Protein AF-A0A970L4M5-F1 (afdb_monomer)

Foldseek 3Di:
DDADCADPPPRDNQKDFDDWDADPPPDRDIWTWIARPPPRDIDTGPDDDLVRVQRVCPDPVVVPPPVPDDDPVVVVVVVVLVVVLVVVLVVCCVVPVDQEEEEEAEQCFLQPNVVSRVVSHYRYYYHHSHPVSVVNNVVD

Solvent-accessible surface area (backbone atoms only — not comparable to full-atom values): 8256 Å² total; per-residue (Å²): 98,46,78,71,79,46,36,96,87,77,65,43,64,54,57,41,85,70,50,76,44,68,38,86,85,81,79,66,46,77,43,43,28,29,35,22,76,83,79,68,53,71,44,68,49,51,36,65,34,79,81,58,43,50,64,79,56,66,41,71,77,72,44,81,73,68,85,81,57,68,74,62,60,50,49,51,50,53,50,53,50,52,54,51,47,53,49,52,54,50,47,52,29,71,75,68,72,47,77,55,53,81,46,78,37,80,70,37,51,54,26,66,60,50,37,56,42,38,76,55,59,27,50,65,46,73,41,57,90,41,65,70,29,44,63,48,26,77,76,95

Sequence (140 aa):
MIHLSKCLICDSENISNYLECRDHFLSGEIFELYLCGSCGFLFTQDHPSEKESAGYYDSDEYASHNSGSTGFFNTIYRLARKIMLAGKRRLVFRTTGMKSGRLLDIGSGSGHFLSEMKNAGWDVRGIEISDKARSISEKL

Structure (mmCIF, N/CA/C/O backbone):
data_AF-A0A970L4M5-F1
#
_entry.id   AF-A0A970L4M5-F1
#
loop_
_atom_site.group_PDB
_atom_site.id
_atom_site.type_symbol
_atom_site.label_atom_id
_atom_site.label_alt_id
_atom_site.label_comp_id
_atom_site.label_asym_id
_atom_site.label_entity_id
_atom_site.label_seq_id
_atom_site.pdbx_PDB_ins_code
_atom_site.Cartn_x
_atom_site.Cartn_y
_atom_site.Cartn_z
_atom_site.occupancy
_atom_site.B_iso_or_equiv
_atom_site.auth_seq_id
_atom_site.auth_comp_id
_atom_site.auth_asym_id
_atom_site.auth_atom_id
_atom_site.pdbx_PDB_model_num
ATOM 1 N N . MET A 1 1 ? 5.710 -13.917 -14.101 1.00 82.88 1 MET A N 1
ATOM 2 C CA . MET A 1 1 ? 6.113 -12.536 -14.450 1.00 82.88 1 MET A CA 1
ATOM 3 C C . MET A 1 1 ? 5.211 -11.973 -15.539 1.00 82.88 1 MET A C 1
ATOM 5 O O . MET A 1 1 ? 4.736 -12.736 -16.379 1.00 82.88 1 MET A O 1
ATOM 9 N N . ILE A 1 2 ? 4.940 -10.669 -15.509 1.00 87.38 2 ILE A N 1
ATOM 10 C CA . ILE A 1 2 ? 4.130 -9.947 -16.497 1.00 87.38 2 ILE A CA 1
ATOM 11 C C . ILE A 1 2 ? 5.046 -9.012 -17.283 1.00 87.38 2 ILE A C 1
ATOM 13 O O . ILE A 1 2 ? 5.585 -8.058 -16.727 1.00 87.38 2 ILE A O 1
ATOM 17 N N . HIS A 1 3 ? 5.185 -9.286 -18.578 1.00 93.69 3 HIS A N 1
ATOM 18 C CA . HIS A 1 3 ? 5.964 -8.458 -19.491 1.00 93.69 3 HIS A CA 1
ATOM 19 C C . HIS A 1 3 ? 5.106 -7.337 -20.084 1.00 93.69 3 HIS A C 1
ATOM 21 O O . HIS A 1 3 ? 3.980 -7.576 -20.534 1.00 93.69 3 HIS A O 1
ATOM 27 N N . LEU A 1 4 ? 5.647 -6.123 -20.133 1.00 94.25 4 LEU A N 1
ATOM 28 C CA . LEU A 1 4 ? 4.962 -4.933 -20.623 1.00 94.25 4 LEU A CA 1
ATOM 29 C C . LEU A 1 4 ? 5.604 -4.434 -21.915 1.00 94.25 4 LEU A C 1
ATOM 31 O O . LEU A 1 4 ? 6.767 -4.042 -21.934 1.00 94.25 4 LEU A O 1
ATOM 35 N N . SER A 1 5 ? 4.812 -4.369 -22.985 1.00 95.88 5 SER A N 1
ATOM 36 C CA . SER A 1 5 ? 5.217 -3.753 -24.257 1.00 95.88 5 SER A CA 1
ATOM 37 C C . SER A 1 5 ? 4.809 -2.277 -24.371 1.00 95.88 5 SER A C 1
ATOM 39 O O . SER A 1 5 ? 5.088 -1.636 -25.381 1.00 95.88 5 SER A O 1
ATOM 41 N N . LYS A 1 6 ? 4.087 -1.750 -23.372 1.00 97.06 6 LYS A N 1
ATOM 42 C CA . LYS A 1 6 ? 3.526 -0.391 -23.336 1.00 97.06 6 LYS A CA 1
ATOM 43 C C . LYS A 1 6 ? 3.614 0.199 -21.936 1.00 97.06 6 LYS A C 1
ATOM 45 O O . LYS A 1 6 ? 3.619 -0.523 -20.942 1.00 97.06 6 LYS A O 1
ATOM 50 N N . CYS A 1 7 ? 3.648 1.524 -21.859 1.00 96.38 7 CYS A N 1
ATOM 51 C CA . CYS A 1 7 ? 3.626 2.256 -20.599 1.00 96.38 7 CYS A CA 1
ATOM 52 C C . CYS A 1 7 ? 2.275 2.116 -19.877 1.00 96.38 7 CYS A C 1
ATOM 54 O O . CYS A 1 7 ? 1.245 2.483 -20.432 1.00 96.38 7 CYS A O 1
ATOM 56 N N . LEU A 1 8 ? 2.301 1.733 -18.596 1.00 93.69 8 LEU A N 1
ATOM 57 C CA 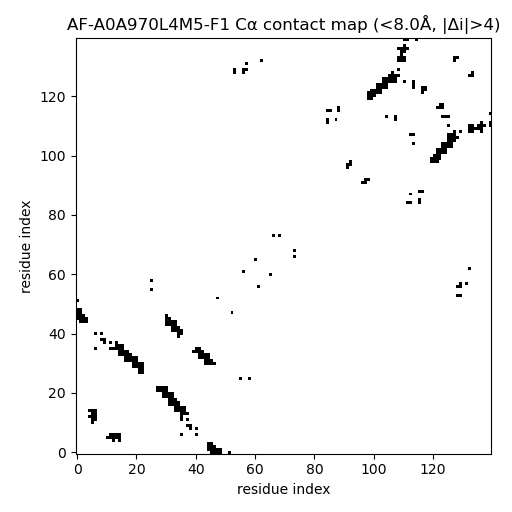. LEU A 1 8 ? 1.113 1.574 -17.737 1.00 93.69 8 LEU A CA 1
ATOM 58 C C . LEU A 1 8 ? 0.289 2.855 -17.506 1.00 93.69 8 LEU A C 1
ATOM 60 O O . LEU A 1 8 ? -0.829 2.780 -17.006 1.00 93.69 8 LEU A O 1
ATOM 64 N N . ILE A 1 9 ? 0.853 4.031 -17.798 1.00 96.75 9 ILE A N 1
ATOM 65 C CA . ILE A 1 9 ? 0.230 5.331 -17.501 1.00 96.75 9 ILE A CA 1
ATOM 66 C C . ILE A 1 9 ? -0.327 6.014 -18.751 1.00 96.75 9 ILE A C 1
ATOM 68 O O . ILE A 1 9 ? -1.315 6.737 -18.660 1.00 96.75 9 ILE A O 1
ATOM 72 N N . CYS A 1 10 ? 0.317 5.838 -19.908 1.00 97.50 10 CYS A N 1
ATOM 73 C CA . CYS A 1 10 ? -0.032 6.576 -21.129 1.00 97.50 10 CYS A CA 1
ATOM 74 C C . CYS A 1 10 ? -0.120 5.712 -22.393 1.00 97.50 10 CYS A C 1
ATOM 76 O O . CYS A 1 10 ? -0.228 6.267 -23.482 1.00 97.50 10 CYS A O 1
ATOM 78 N N . ASP A 1 11 ? -0.010 4.387 -22.266 1.00 97.56 11 ASP A N 1
ATOM 79 C CA . ASP A 1 11 ? -0.073 3.399 -23.356 1.00 97.56 11 ASP A CA 1
ATOM 80 C C . ASP A 1 11 ? 0.969 3.556 -24.479 1.00 97.56 11 ASP A C 1
ATOM 82 O O . ASP A 1 11 ? 0.927 2.837 -25.479 1.00 97.56 11 ASP A O 1
ATOM 86 N N . SER A 1 12 ? 1.941 4.459 -24.319 1.00 97.69 12 SER A N 1
ATOM 87 C CA . SER A 1 12 ? 3.031 4.639 -25.278 1.00 97.69 12 SER A CA 1
ATOM 88 C C . SER A 1 12 ? 3.917 3.395 -25.371 1.00 97.69 12 SER A C 1
ATOM 90 O O . SER A 1 12 ? 4.265 2.791 -24.356 1.00 97.69 12 SER A O 1
ATOM 92 N N . GLU A 1 13 ? 4.329 3.062 -26.593 1.00 97.81 13 GLU A N 1
ATOM 93 C CA . GLU A 1 13 ? 5.321 2.020 -26.901 1.00 97.81 13 GLU A CA 1
ATOM 94 C C . GLU A 1 13 ? 6.766 2.537 -26.772 1.00 97.81 13 GLU A C 1
ATOM 96 O O . GLU A 1 13 ? 7.712 1.762 -26.868 1.00 97.81 13 GLU A O 1
ATOM 101 N N . ASN A 1 14 ? 6.956 3.841 -26.526 1.00 97.81 14 ASN A N 1
ATOM 102 C CA . ASN A 1 14 ? 8.270 4.447 -26.308 1.00 97.81 14 ASN A CA 1
ATOM 103 C C . ASN A 1 14 ? 8.783 4.138 -24.894 1.00 97.81 14 ASN A C 1
ATOM 105 O O . ASN A 1 14 ? 8.842 5.022 -24.037 1.00 97.81 14 ASN A O 1
ATOM 109 N N . ILE A 1 15 ? 9.091 2.869 -24.640 1.00 97.81 15 ILE A N 1
ATOM 110 C CA . ILE A 1 15 ? 9.663 2.372 -23.391 1.00 97.81 15 ILE A CA 1
ATOM 111 C C . ILE A 1 15 ? 11.041 1.769 -23.662 1.00 97.81 15 ILE A C 1
ATOM 113 O O . ILE A 1 15 ? 11.264 1.131 -24.689 1.00 97.81 15 ILE A O 1
ATOM 117 N N . SER A 1 16 ? 11.971 1.959 -22.736 1.00 97.62 16 SER A N 1
ATOM 118 C CA . SER A 1 16 ? 13.324 1.415 -22.852 1.00 97.62 16 SER A CA 1
ATOM 119 C C . SER A 1 16 ? 13.882 1.054 -21.485 1.00 97.62 16 SER A C 1
ATOM 121 O O . SER A 1 16 ? 13.597 1.754 -20.511 1.00 97.62 16 SER A O 1
ATOM 123 N N . ASN A 1 17 ? 1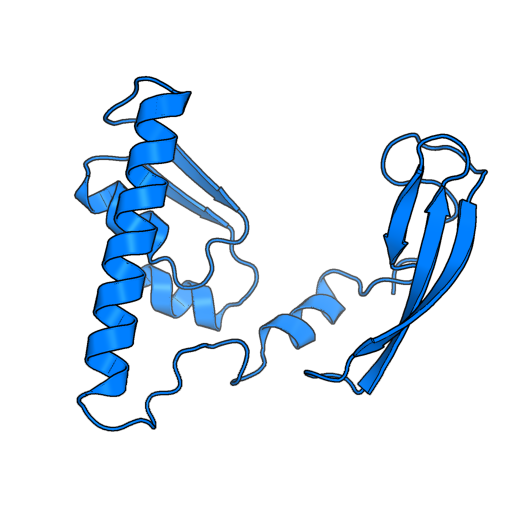4.721 0.017 -21.427 1.00 97.44 17 ASN A N 1
ATOM 124 C CA . ASN A 1 17 ? 15.517 -0.285 -20.240 1.00 97.44 17 ASN A CA 1
ATOM 125 C C . ASN A 1 17 ? 16.317 0.965 -19.823 1.00 97.44 17 ASN A C 1
ATOM 127 O O . ASN A 1 17 ? 16.877 1.670 -20.667 1.00 97.44 17 ASN A O 1
ATOM 131 N N . TYR A 1 18 ? 16.293 1.271 -18.529 1.00 97.38 18 TYR A N 1
ATOM 132 C CA . TYR A 1 18 ? 16.908 2.461 -17.950 1.00 97.38 18 TYR A CA 1
ATOM 133 C C . TYR A 1 18 ? 17.965 2.105 -16.906 1.00 97.38 18 TYR A C 1
ATOM 135 O O . TYR A 1 18 ? 19.057 2.670 -16.928 1.00 97.38 18 TYR A O 1
ATOM 143 N N . LEU A 1 19 ? 17.646 1.192 -15.984 1.00 96.69 19 LEU A N 1
ATOM 144 C CA . LEU A 1 19 ? 18.586 0.714 -14.972 1.00 96.69 19 LEU A CA 1
ATOM 145 C C . LEU A 1 19 ? 18.192 -0.664 -14.444 1.00 96.69 19 LEU A C 1
ATOM 147 O O . LEU A 1 19 ? 17.041 -1.078 -14.558 1.00 96.69 19 LEU A O 1
ATOM 151 N N . GLU A 1 20 ? 19.139 -1.324 -13.789 1.00 96.06 20 GLU A N 1
ATOM 152 C CA . GLU A 1 20 ? 18.926 -2.570 -13.057 1.00 96.06 20 GLU A CA 1
ATOM 153 C C . GLU A 1 20 ? 19.059 -2.329 -11.54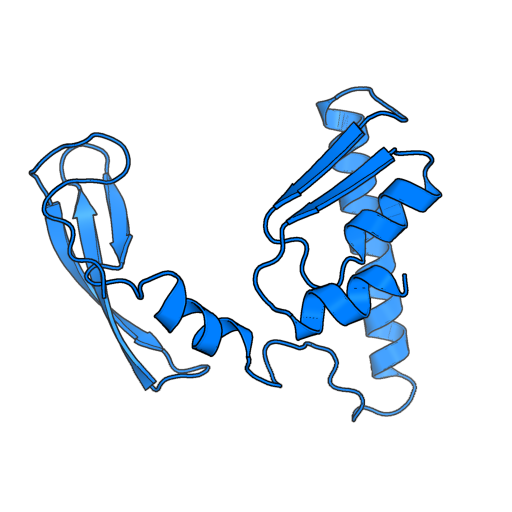7 1.00 96.06 20 GLU A C 1
ATOM 155 O O . GLU A 1 20 ? 20.000 -1.678 -11.082 1.00 96.06 20 GLU A O 1
ATOM 160 N N . CYS A 1 21 ? 18.123 -2.868 -10.766 1.00 93.69 21 CYS A N 1
ATOM 161 C CA . CYS A 1 21 ? 18.108 -2.800 -9.308 1.00 93.69 21 CYS A CA 1
ATOM 162 C C . CYS A 1 21 ? 18.170 -4.199 -8.708 1.00 93.69 21 CYS A C 1
ATOM 164 O O . CYS A 1 21 ? 17.325 -5.033 -9.006 1.00 93.69 21 CYS A O 1
ATOM 166 N N . ARG A 1 22 ? 19.109 -4.440 -7.790 1.00 93.00 22 ARG A N 1
ATOM 167 C CA . ARG A 1 22 ? 19.120 -5.674 -7.000 1.00 93.00 22 ARG A CA 1
ATOM 168 C C . ARG A 1 22 ? 18.293 -5.509 -5.728 1.00 93.00 22 ARG A C 1
ATOM 170 O O . ARG A 1 22 ? 18.511 -4.564 -4.969 1.00 93.00 22 ARG A O 1
ATOM 177 N N . ASP A 1 23 ? 17.398 -6.452 -5.465 1.00 88.81 23 ASP A N 1
ATOM 178 C CA . ASP A 1 23 ? 16.715 -6.548 -4.178 1.00 88.81 23 ASP A CA 1
ATOM 179 C C . ASP A 1 23 ? 17.656 -7.144 -3.126 1.00 88.81 23 ASP A C 1
ATOM 181 O O . ASP A 1 23 ? 17.944 -8.336 -3.111 1.00 88.81 23 ASP A O 1
ATOM 185 N N . HIS A 1 24 ? 18.149 -6.293 -2.231 1.00 88.00 24 HIS A N 1
ATOM 186 C CA . HIS A 1 24 ? 18.994 -6.701 -1.109 1.00 88.00 24 HIS A CA 1
ATOM 187 C C . HIS A 1 24 ? 18.205 -7.057 0.155 1.00 88.00 24 HIS A C 1
ATOM 189 O O . HIS A 1 24 ? 18.815 -7.428 1.156 1.00 88.00 24 HIS A O 1
ATOM 195 N N . PHE A 1 25 ? 16.882 -6.888 0.138 1.00 81.62 25 PHE A N 1
ATOM 196 C CA . PHE A 1 25 ? 16.031 -7.094 1.300 1.00 81.62 25 PHE A CA 1
ATOM 197 C C . PHE A 1 25 ? 15.531 -8.534 1.387 1.00 81.62 25 PHE A C 1
ATOM 199 O O . PHE A 1 25 ? 15.652 -9.127 2.454 1.00 81.62 25 PHE A O 1
ATOM 206 N N . LEU A 1 26 ? 14.998 -9.094 0.295 1.00 82.56 26 LEU A N 1
ATOM 207 C CA . LEU A 1 26 ? 14.344 -10.405 0.338 1.00 82.56 26 LEU A CA 1
ATOM 208 C C . LEU A 1 26 ? 14.904 -11.412 -0.673 1.00 82.56 26 LEU A C 1
ATOM 210 O O . LEU A 1 26 ? 15.416 -12.459 -0.289 1.00 82.56 26 LEU A O 1
ATOM 214 N N . SER A 1 27 ? 14.772 -11.121 -1.963 1.00 83.75 27 SER A N 1
ATOM 215 C CA . SER A 1 27 ? 14.911 -12.112 -3.038 1.00 83.75 27 SER A CA 1
ATOM 216 C C . SER A 1 27 ? 16.334 -12.244 -3.589 1.00 83.75 27 SER A C 1
ATOM 218 O O . SER A 1 27 ? 16.704 -13.301 -4.097 1.00 83.75 27 SER A O 1
ATOM 220 N N . GLY A 1 28 ? 17.153 -11.189 -3.512 1.00 87.25 28 GLY A N 1
ATOM 221 C CA . GLY A 1 28 ? 18.446 -11.143 -4.204 1.00 87.25 28 GLY A CA 1
ATOM 222 C C . GLY A 1 28 ? 18.335 -10.957 -5.722 1.00 87.25 28 GLY A C 1
ATOM 223 O O . GLY A 1 28 ? 19.370 -10.888 -6.394 1.00 87.25 28 GLY A O 1
ATOM 224 N N . GLU A 1 29 ? 17.115 -10.885 -6.260 1.00 89.75 29 GLU A N 1
ATOM 225 C CA . GLU A 1 29 ? 16.832 -10.799 -7.691 1.00 89.75 29 GLU A CA 1
ATOM 226 C C . GLU A 1 29 ? 17.230 -9.439 -8.265 1.00 89.75 29 GLU A C 1
ATOM 228 O O . GLU A 1 29 ? 17.344 -8.438 -7.551 1.00 89.75 29 GLU A O 1
ATOM 233 N N . ILE A 1 30 ? 17.461 -9.414 -9.577 1.00 92.56 30 ILE A N 1
ATOM 234 C CA . ILE A 1 30 ? 17.694 -8.184 -10.329 1.00 92.56 30 ILE A CA 1
ATOM 235 C C . ILE A 1 30 ? 16.396 -7.825 -11.044 1.00 92.56 30 ILE A C 1
ATOM 237 O O . ILE A 1 30 ? 15.872 -8.611 -11.827 1.00 92.56 30 ILE A O 1
ATOM 241 N N . PHE A 1 31 ? 15.910 -6.622 -10.776 1.00 93.31 31 PHE A N 1
ATOM 242 C CA . PHE A 1 31 ? 14.745 -6.025 -11.402 1.00 93.31 31 PHE A CA 1
ATOM 243 C C . PHE A 1 31 ? 15.191 -4.973 -12.408 1.00 93.31 31 PHE A C 1
ATOM 245 O O . PHE A 1 31 ? 15.878 -4.011 -12.054 1.00 93.31 31 PHE A O 1
ATOM 252 N N . GLU A 1 32 ? 14.771 -5.131 -13.656 1.00 95.75 32 GLU A N 1
ATOM 253 C CA . GLU A 1 32 ? 14.968 -4.117 -14.685 1.00 95.75 32 GLU A CA 1
ATOM 254 C C . GLU A 1 32 ? 13.916 -3.014 -14.539 1.00 95.75 32 GLU A C 1
ATOM 256 O O . GLU A 1 32 ? 12.721 -3.288 -14.422 1.00 95.75 32 GLU A O 1
ATOM 261 N N . LEU A 1 33 ? 14.338 -1.751 -14.580 1.00 96.75 33 LEU A N 1
ATOM 262 C CA . LEU A 1 33 ? 13.435 -0.608 -14.648 1.00 96.75 33 LEU A CA 1
ATOM 263 C C . LEU A 1 33 ? 13.416 -0.040 -16.063 1.00 96.75 33 LEU A C 1
ATOM 265 O O . LEU A 1 33 ? 14.463 0.244 -16.647 1.00 96.75 33 LEU A O 1
ATOM 269 N N . TYR A 1 34 ? 12.215 0.164 -16.594 1.00 97.62 34 TYR A N 1
ATOM 270 C CA . TYR A 1 34 ? 11.966 0.748 -17.904 1.00 97.62 34 TYR A CA 1
ATOM 271 C C . TYR A 1 34 ? 11.416 2.161 -17.751 1.00 97.62 34 TYR A C 1
ATOM 273 O O . TYR A 1 34 ? 10.519 2.413 -16.943 1.00 97.62 34 TYR A O 1
ATOM 281 N N . LEU A 1 35 ? 11.950 3.088 -18.544 1.00 98.12 35 LEU A N 1
ATOM 282 C CA . LEU A 1 35 ? 11.508 4.476 -18.606 1.00 98.12 35 LEU A CA 1
ATOM 283 C C . LEU A 1 35 ? 10.631 4.683 -19.840 1.00 98.12 35 LEU A C 1
ATOM 285 O O . LEU A 1 35 ? 11.026 4.355 -20.957 1.00 98.12 35 LEU A O 1
ATOM 289 N N . CYS A 1 36 ? 9.460 5.282 -19.650 1.00 98.31 36 CYS A N 1
ATOM 290 C CA . CYS A 1 36 ? 8.643 5.774 -20.749 1.00 98.31 36 CYS A CA 1
ATOM 291 C C . CYS A 1 36 ? 9.180 7.120 -21.251 1.00 98.31 36 CYS A C 1
ATOM 293 O O . CYS A 1 36 ? 9.078 8.131 -20.556 1.00 98.31 36 CYS A O 1
ATOM 295 N N . GLY A 1 37 ? 9.677 7.168 -22.485 1.00 98.06 37 GLY A N 1
ATOM 296 C CA . GLY A 1 37 ? 10.155 8.395 -23.120 1.00 98.06 37 GLY A CA 1
ATOM 297 C C . GLY A 1 37 ? 9.048 9.400 -23.467 1.00 98.06 37 GLY A C 1
ATOM 298 O O . GLY A 1 37 ? 9.351 10.541 -23.800 1.00 98.06 37 GLY A O 1
ATOM 299 N N . SER A 1 38 ? 7.769 9.011 -23.390 1.00 98.12 38 SER A N 1
ATOM 300 C CA . SER A 1 38 ? 6.636 9.917 -23.642 1.00 98.12 38 SER A CA 1
ATOM 301 C C . SER A 1 38 ? 6.162 10.667 -22.396 1.00 98.12 38 SER A C 1
ATOM 303 O O . SER A 1 38 ? 5.896 11.861 -22.482 1.00 98.12 38 SER A O 1
ATOM 305 N N . CYS A 1 39 ? 6.032 9.991 -21.249 1.00 97.69 39 CYS A N 1
ATOM 306 C CA . CYS A 1 39 ? 5.505 10.599 -20.016 1.00 97.69 39 CYS A CA 1
ATOM 307 C C . CYS A 1 39 ? 6.499 10.623 -18.845 1.00 97.69 39 CYS A C 1
ATOM 309 O O . CYS A 1 39 ? 6.183 11.177 -17.796 1.00 97.69 39 CYS A O 1
ATOM 311 N N . GLY A 1 40 ? 7.679 10.019 -18.998 1.00 97.31 40 GLY A N 1
ATOM 312 C CA . GLY A 1 40 ? 8.704 9.951 -17.956 1.00 97.31 40 GLY A CA 1
ATOM 313 C C . GLY A 1 40 ? 8.412 8.954 -16.832 1.00 97.31 40 GLY A C 1
ATOM 314 O O . GLY A 1 40 ? 9.139 8.936 -15.843 1.00 97.31 40 GLY A O 1
ATOM 315 N N . PHE A 1 41 ? 7.363 8.131 -16.944 1.00 97.81 41 PHE A N 1
ATOM 316 C CA . PHE A 1 41 ? 7.061 7.120 -15.933 1.00 97.81 41 PHE A CA 1
ATOM 317 C C . PHE A 1 41 ? 8.113 6.005 -15.943 1.00 97.81 41 PHE A C 1
ATOM 319 O O . PHE A 1 41 ? 8.380 5.420 -16.994 1.00 97.81 41 PHE A O 1
ATOM 326 N N . LEU A 1 42 ? 8.681 5.717 -14.772 1.00 97.00 42 LEU A N 1
ATOM 327 C CA . LEU A 1 42 ? 9.642 4.643 -14.541 1.00 97.00 42 LEU A CA 1
ATOM 328 C C . LEU A 1 42 ? 8.931 3.481 -13.841 1.00 97.00 42 LEU A C 1
ATOM 330 O O . LEU A 1 42 ? 8.258 3.698 -12.833 1.00 97.00 42 LEU A O 1
ATOM 334 N N . PHE A 1 43 ? 9.077 2.265 -14.357 1.00 96.06 43 PHE A N 1
ATOM 335 C CA . PHE A 1 43 ? 8.400 1.081 -13.825 1.00 96.06 43 PHE A CA 1
ATOM 336 C C . PHE A 1 43 ? 9.267 -0.170 -13.929 1.00 96.06 43 PHE A C 1
ATOM 338 O O . PHE A 1 43 ? 10.134 -0.254 -14.792 1.00 96.06 43 PHE A O 1
ATOM 345 N N . THR A 1 44 ? 9.021 -1.144 -13.056 1.00 95.06 44 THR A N 1
ATOM 346 C CA . THR A 1 44 ? 9.681 -2.452 -13.108 1.00 95.06 44 THR A CA 1
ATOM 347 C C . THR A 1 44 ? 9.128 -3.276 -14.266 1.00 95.06 44 THR A C 1
ATOM 349 O O . THR A 1 44 ? 7.917 -3.494 -14.348 1.00 95.06 44 THR A O 1
ATOM 352 N N . GLN A 1 45 ? 10.010 -3.724 -15.153 1.00 94.94 45 GLN A N 1
ATOM 353 C CA . GLN A 1 45 ? 9.687 -4.662 -16.222 1.00 94.94 45 GLN A CA 1
ATOM 354 C C . GLN A 1 45 ? 9.667 -6.092 -15.678 1.00 94.94 45 GLN A C 1
ATOM 356 O O . GLN A 1 45 ? 10.333 -6.391 -14.687 1.00 94.94 45 GLN A O 1
ATOM 361 N N . ASP A 1 46 ? 8.872 -6.958 -16.309 1.00 91.19 46 ASP A N 1
ATOM 362 C CA . ASP A 1 46 ? 8.743 -8.369 -15.927 1.00 91.19 46 ASP A CA 1
ATOM 363 C C . ASP A 1 46 ? 8.348 -8.558 -14.453 1.00 91.19 46 ASP A C 1
ATOM 365 O O . ASP A 1 46 ? 8.740 -9.517 -13.789 1.00 91.19 46 ASP A O 1
ATOM 369 N N . HIS A 1 47 ? 7.529 -7.644 -13.924 1.00 87.69 47 HIS A N 1
ATOM 370 C CA . HIS A 1 47 ? 7.124 -7.677 -12.524 1.00 87.69 47 HIS A CA 1
ATOM 371 C C . HIS A 1 47 ? 6.365 -8.979 -12.189 1.00 87.69 47 HIS A C 1
ATOM 373 O O . HIS A 1 47 ? 5.697 -9.564 -13.055 1.00 87.69 47 HIS A O 1
ATOM 379 N N . PRO A 1 48 ? 6.425 -9.459 -10.935 1.00 85.69 48 PRO A N 1
ATOM 380 C CA . PRO A 1 48 ? 5.720 -10.671 -10.537 1.00 85.69 48 PRO A CA 1
ATOM 381 C C . PRO A 1 48 ? 4.213 -10.546 -10.800 1.00 85.69 48 PRO A C 1
ATOM 383 O O . PRO A 1 48 ? 3.607 -9.481 -10.635 1.00 85.69 48 PRO A O 1
ATOM 386 N N . SER A 1 49 ? 3.602 -11.646 -11.245 1.00 85.06 49 SER A N 1
ATOM 387 C CA . SER A 1 49 ? 2.143 -11.758 -11.308 1.00 85.06 49 SER A CA 1
ATOM 388 C C . SER A 1 49 ? 1.560 -11.768 -9.898 1.00 85.06 49 SER A C 1
ATOM 390 O O . SER A 1 49 ? 2.262 -12.079 -8.945 1.00 85.06 49 SER A O 1
ATOM 392 N N . GLU A 1 50 ? 0.260 -11.517 -9.746 1.00 78.44 50 GLU A N 1
ATOM 393 C CA . GLU A 1 50 ? -0.403 -11.514 -8.430 1.00 78.44 50 GLU A CA 1
ATOM 394 C C . GLU A 1 50 ? -0.120 -12.780 -7.596 1.00 78.44 50 GLU A C 1
ATOM 396 O O . GLU A 1 50 ? 0.098 -12.692 -6.389 1.00 78.44 50 GLU A O 1
ATOM 401 N N . LYS A 1 51 ? -0.040 -13.951 -8.246 1.00 78.31 51 LYS A N 1
ATOM 402 C CA . LYS A 1 51 ? 0.284 -15.226 -7.585 1.00 78.31 51 LYS A CA 1
ATOM 403 C C . LYS A 1 51 ? 1.727 -15.293 -7.084 1.00 78.31 51 LYS A C 1
ATOM 405 O O . LYS A 1 51 ? 1.972 -15.876 -6.037 1.00 78.31 51 LYS A O 1
ATOM 410 N N . GLU A 1 52 ? 2.667 -14.732 -7.839 1.00 80.44 52 GLU A N 1
ATOM 411 C CA . GLU A 1 52 ? 4.092 -14.693 -7.479 1.00 80.44 52 GLU A CA 1
ATOM 412 C C . GLU A 1 52 ? 4.364 -13.582 -6.454 1.00 80.44 52 GLU A C 1
ATOM 414 O O . GLU A 1 52 ? 5.183 -13.752 -5.555 1.00 80.44 52 GLU A O 1
ATOM 419 N N . SER A 1 53 ? 3.617 -12.476 -6.533 1.00 78.38 53 SER A N 1
ATOM 420 C CA . SER A 1 53 ? 3.739 -11.321 -5.645 1.00 78.38 53 SER A CA 1
ATOM 421 C C . SER A 1 53 ? 3.517 -11.683 -4.181 1.00 78.38 53 SER A C 1
ATOM 423 O O . SER A 1 53 ? 4.147 -11.076 -3.322 1.00 78.38 53 SER A O 1
ATOM 425 N N . ALA A 1 54 ? 2.684 -12.690 -3.887 1.00 75.62 54 ALA A N 1
ATOM 426 C CA . ALA A 1 54 ? 2.428 -13.166 -2.526 1.00 75.62 54 ALA A CA 1
ATOM 427 C C . ALA A 1 54 ? 3.722 -13.482 -1.750 1.00 75.62 54 ALA A C 1
ATOM 429 O O . ALA A 1 54 ? 3.838 -13.102 -0.587 1.00 75.62 54 ALA A O 1
ATOM 430 N N . GLY A 1 55 ? 4.736 -14.055 -2.414 1.00 75.19 55 GLY A N 1
ATOM 431 C CA . GLY A 1 55 ? 6.022 -14.376 -1.786 1.00 75.19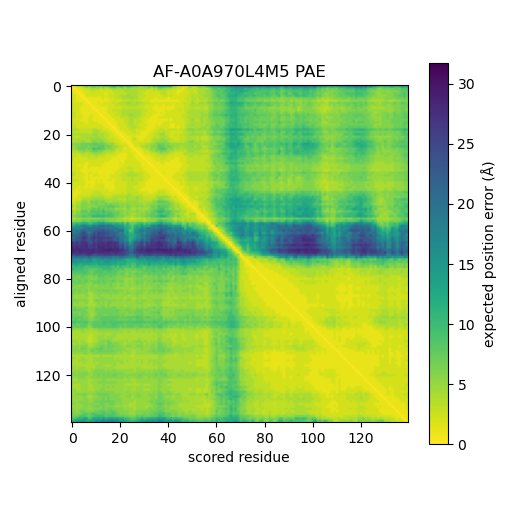 55 GLY A CA 1
ATOM 432 C C . GLY A 1 55 ? 6.769 -13.154 -1.236 1.00 75.19 55 GLY A C 1
ATOM 433 O O . GLY A 1 55 ? 7.438 -13.259 -0.211 1.00 75.19 55 GLY A O 1
ATOM 434 N N . TYR A 1 56 ? 6.595 -11.973 -1.842 1.00 77.19 56 TYR A N 1
ATOM 435 C CA . TYR A 1 56 ? 7.189 -10.724 -1.344 1.00 77.19 56 TYR A CA 1
ATOM 436 C C . TYR A 1 56 ? 6.456 -10.151 -0.119 1.00 77.19 56 TYR A C 1
ATOM 438 O O . TYR A 1 56 ? 7.002 -9.292 0.572 1.00 77.19 56 TYR A O 1
ATOM 446 N N . TYR A 1 57 ? 5.243 -10.631 0.175 1.00 71.81 57 TYR A N 1
ATOM 447 C CA . TYR A 1 57 ? 4.446 -10.247 1.346 1.00 71.81 57 TYR A CA 1
ATOM 448 C C . TYR A 1 57 ? 4.520 -11.264 2.498 1.00 71.81 57 TYR A C 1
ATOM 450 O O . TYR A 1 57 ? 4.075 -10.958 3.607 1.00 71.81 57 TYR A O 1
ATOM 458 N N . ASP A 1 58 ? 5.077 -12.453 2.253 1.00 65.56 58 ASP A N 1
ATOM 459 C CA . ASP A 1 58 ? 5.129 -13.564 3.212 1.00 65.56 58 ASP A CA 1
ATOM 460 C C . ASP A 1 58 ? 6.367 -13.553 4.124 1.00 65.56 58 ASP A C 1
ATOM 462 O O . ASP A 1 58 ? 6.473 -14.387 5.027 1.00 65.56 58 ASP A O 1
ATOM 466 N N . SER A 1 59 ? 7.300 -12.610 3.952 1.00 60.78 59 SER A N 1
ATOM 467 C CA . SER A 1 59 ? 8.502 -12.578 4.787 1.00 60.78 59 SER A CA 1
ATOM 468 C C . SER A 1 59 ? 8.198 -12.168 6.234 1.00 60.78 59 SER A C 1
ATOM 470 O O . SER A 1 59 ? 7.452 -11.223 6.520 1.00 60.78 59 SER A O 1
ATOM 472 N N . ASP A 1 60 ? 8.811 -12.877 7.185 1.00 54.09 60 ASP A N 1
ATOM 473 C CA . ASP A 1 60 ? 8.717 -12.548 8.610 1.00 54.09 60 ASP A CA 1
ATOM 474 C C . ASP A 1 60 ? 9.293 -11.158 8.924 1.00 54.09 60 ASP A C 1
ATOM 476 O O . ASP A 1 60 ? 8.863 -10.531 9.889 1.00 54.09 60 ASP A O 1
ATOM 480 N N . GLU A 1 61 ? 10.188 -10.636 8.081 1.00 48.84 61 GLU A N 1
ATOM 481 C CA . GLU A 1 61 ? 10.717 -9.271 8.170 1.00 48.84 61 GLU A CA 1
ATOM 482 C C . GLU A 1 61 ? 9.758 -8.194 7.638 1.00 48.84 61 GLU A C 1
ATOM 484 O O . GLU A 1 61 ? 9.794 -7.061 8.129 1.00 48.84 61 GLU A O 1
ATOM 489 N N . TYR A 1 62 ? 8.858 -8.515 6.696 1.00 48.03 62 TYR A N 1
ATOM 490 C CA . TYR A 1 62 ? 7.786 -7.601 6.272 1.00 48.03 62 TYR A CA 1
ATOM 491 C C . TYR A 1 62 ? 6.758 -7.400 7.392 1.00 48.03 62 TYR A C 1
ATOM 493 O O . TYR A 1 62 ? 6.247 -6.294 7.616 1.00 48.03 62 TYR A O 1
ATOM 501 N N . ALA A 1 63 ? 6.533 -8.448 8.191 1.00 50.66 63 ALA A N 1
ATOM 502 C CA . ALA A 1 63 ? 5.925 -8.299 9.498 1.00 50.66 63 ALA A CA 1
ATOM 503 C C . ALA A 1 63 ? 6.914 -7.567 10.416 1.00 50.66 63 ALA A C 1
ATOM 505 O O . ALA A 1 63 ? 7.639 -8.158 11.207 1.00 50.66 63 ALA A O 1
ATOM 506 N N . SER A 1 64 ? 6.832 -6.238 10.433 1.00 48.59 64 SER A N 1
ATOM 507 C CA . SER A 1 64 ? 7.468 -5.355 11.427 1.00 48.59 64 SER A CA 1
ATOM 508 C C . SER A 1 64 ? 7.039 -5.639 12.890 1.00 48.59 64 SER A C 1
ATOM 510 O O . SER A 1 64 ? 7.320 -4.871 13.809 1.00 48.59 64 SER A O 1
ATOM 512 N N . HIS A 1 65 ? 6.406 -6.786 13.137 1.00 49.03 65 HIS A N 1
ATOM 513 C CA . HIS A 1 65 ? 6.240 -7.475 14.405 1.00 49.03 65 HIS A CA 1
ATOM 514 C C . HIS A 1 65 ? 7.510 -8.243 14.794 1.00 49.03 65 HIS A C 1
ATOM 516 O O . HIS A 1 65 ? 7.465 -9.433 15.093 1.00 49.03 65 HIS A O 1
ATOM 522 N N . ASN A 1 66 ? 8.645 -7.549 14.867 1.00 45.66 66 ASN A N 1
ATOM 523 C CA . ASN A 1 66 ? 9.809 -8.086 15.557 1.00 45.66 66 ASN A CA 1
ATOM 524 C C . ASN A 1 66 ? 9.526 -8.032 17.071 1.00 45.66 66 ASN A C 1
ATOM 526 O O . ASN A 1 66 ? 9.899 -7.097 17.783 1.00 45.66 66 ASN A O 1
ATOM 530 N N . SER A 1 67 ? 8.795 -9.032 17.569 1.00 47.75 67 SER A N 1
ATOM 531 C CA . SER A 1 67 ? 8.470 -9.256 18.984 1.00 47.75 67 SER A CA 1
ATOM 532 C C . SER A 1 67 ? 9.685 -9.674 19.827 1.00 47.75 67 SER A C 1
ATOM 534 O O . SER A 1 67 ? 9.519 -10.098 20.967 1.00 47.75 67 SER A O 1
ATOM 536 N N . GLY A 1 68 ? 10.901 -9.558 19.282 1.00 50.53 68 GLY A N 1
ATOM 537 C CA . GLY A 1 68 ? 12.157 -9.926 19.934 1.00 50.53 68 GLY A CA 1
ATOM 538 C C . GLY A 1 68 ? 12.871 -8.800 20.691 1.00 50.53 68 GLY A C 1
ATOM 539 O O . GLY A 1 68 ? 13.807 -9.090 21.430 1.00 50.53 68 GLY A O 1
ATOM 540 N N . SER A 1 69 ? 12.465 -7.527 20.560 1.00 51.34 69 SER A N 1
ATOM 541 C CA . SER A 1 69 ? 13.126 -6.430 21.291 1.00 51.34 69 SER A CA 1
ATOM 542 C C . SER A 1 69 ? 12.396 -6.069 22.591 1.00 51.34 69 SER A C 1
ATOM 544 O O . SER A 1 69 ? 11.238 -5.649 22.629 1.00 51.34 69 SER A O 1
ATOM 546 N N . THR A 1 70 ? 13.114 -6.271 23.687 1.00 58.00 70 THR A N 1
ATOM 547 C CA . THR A 1 70 ? 12.750 -6.014 25.079 1.00 58.00 70 THR A CA 1
ATOM 548 C C . THR A 1 70 ? 12.087 -4.641 25.312 1.00 58.00 70 THR A C 1
ATOM 550 O O . THR A 1 70 ? 12.591 -3.598 24.902 1.00 58.00 70 THR A O 1
ATOM 553 N N . GLY A 1 71 ? 10.943 -4.659 26.014 1.00 68.62 71 GLY A N 1
ATOM 554 C CA . GLY A 1 71 ? 10.250 -3.583 26.756 1.00 68.62 71 GLY A CA 1
ATOM 555 C C . GLY A 1 71 ? 10.256 -2.138 26.225 1.00 68.62 71 GLY A C 1
ATOM 556 O O . GLY A 1 71 ? 9.206 -1.583 25.893 1.00 68.62 71 GLY A O 1
ATOM 557 N N . PHE A 1 72 ? 11.421 -1.493 26.211 1.00 70.56 72 PHE A N 1
ATOM 558 C CA . PHE A 1 72 ? 11.583 -0.060 25.962 1.00 70.56 72 PHE A CA 1
ATOM 559 C C . PHE A 1 72 ? 11.444 0.312 24.479 1.00 70.56 72 PHE A C 1
ATOM 561 O O . PHE A 1 72 ? 10.655 1.197 24.142 1.00 70.56 72 PHE A O 1
ATOM 568 N N . PHE A 1 73 ? 12.125 -0.404 23.577 1.00 75.81 73 PHE A N 1
ATOM 569 C CA . PHE A 1 73 ? 12.060 -0.129 22.135 1.00 75.81 73 PHE A CA 1
ATOM 570 C C . PHE A 1 73 ? 10.664 -0.381 21.563 1.00 75.81 73 PHE A C 1
ATOM 572 O O . PHE A 1 73 ? 10.144 0.446 20.815 1.00 75.81 73 PHE A O 1
ATOM 579 N N . ASN A 1 74 ? 10.003 -1.459 21.993 1.00 75.94 74 ASN A N 1
ATOM 580 C CA . ASN A 1 74 ? 8.613 -1.728 21.627 1.00 75.94 74 ASN A CA 1
ATOM 581 C C . ASN A 1 74 ? 7.667 -0.609 22.108 1.00 75.94 74 ASN A C 1
ATOM 583 O O . ASN A 1 74 ? 6.746 -0.207 21.399 1.00 75.94 74 ASN A O 1
ATOM 587 N N . THR A 1 75 ? 7.907 -0.045 23.295 1.00 79.69 75 THR A N 1
ATOM 588 C CA . THR A 1 75 ? 7.106 1.077 23.807 1.00 79.69 75 THR A CA 1
ATOM 589 C C . THR A 1 75 ? 7.283 2.334 22.954 1.00 79.69 75 THR A C 1
ATOM 591 O O . THR A 1 75 ? 6.287 2.953 22.571 1.00 79.69 75 THR A O 1
ATOM 594 N N . ILE A 1 76 ? 8.522 2.678 22.587 1.00 86.62 76 ILE A N 1
ATOM 595 C CA . ILE A 1 76 ? 8.813 3.802 21.683 1.00 86.62 76 ILE A CA 1
ATOM 596 C C . ILE A 1 76 ? 8.162 3.578 20.319 1.00 86.62 76 ILE A C 1
ATOM 598 O O . ILE A 1 76 ? 7.489 4.470 19.806 1.00 86.62 76 ILE A O 1
ATOM 602 N N . TYR A 1 77 ? 8.301 2.380 19.754 1.00 85.00 77 TYR A N 1
ATOM 603 C CA . TYR A 1 77 ? 7.700 2.032 18.472 1.00 85.00 77 TYR A CA 1
ATOM 604 C C . TYR A 1 77 ? 6.172 2.177 18.500 1.00 85.00 77 TYR A C 1
ATOM 606 O O . TYR A 1 77 ? 5.582 2.811 17.623 1.00 85.00 77 TYR A O 1
ATOM 614 N N . ARG A 1 78 ? 5.513 1.669 19.550 1.00 84.50 78 ARG A N 1
ATOM 615 C CA . ARG A 1 78 ? 4.063 1.828 19.740 1.00 84.50 78 ARG A CA 1
ATOM 616 C C . ARG A 1 78 ? 3.651 3.296 19.845 1.00 84.50 78 ARG A C 1
ATOM 618 O O . ARG A 1 78 ? 2.611 3.663 19.296 1.00 84.50 78 ARG A O 1
ATOM 625 N N . LEU A 1 79 ? 4.442 4.127 20.525 1.00 89.69 79 LEU A N 1
ATOM 626 C CA . LEU A 1 79 ? 4.194 5.565 20.624 1.00 89.69 79 LEU A CA 1
ATOM 627 C C . LEU A 1 79 ? 4.348 6.255 19.264 1.00 89.69 79 LEU A C 1
ATOM 629 O O . LEU A 1 79 ? 3.444 6.979 18.848 1.00 89.69 79 LEU A O 1
ATOM 633 N N . ALA A 1 80 ? 5.441 5.988 18.549 1.00 92.19 80 ALA A N 1
ATOM 634 C CA . ALA A 1 80 ? 5.683 6.520 17.210 1.00 92.19 80 ALA A CA 1
ATOM 635 C C . ALA A 1 80 ? 4.548 6.139 16.249 1.00 92.19 80 ALA A C 1
ATOM 637 O O . ALA A 1 80 ? 4.006 6.998 15.550 1.00 92.19 80 ALA A O 1
ATOM 638 N N . ARG A 1 81 ? 4.101 4.877 16.290 1.00 91.56 81 ARG A N 1
ATOM 639 C CA . ARG A 1 81 ? 2.944 4.405 15.523 1.00 91.56 81 ARG A CA 1
ATOM 640 C C . ARG A 1 81 ? 1.677 5.179 15.880 1.00 91.56 81 ARG A C 1
ATOM 642 O O . ARG A 1 81 ? 0.987 5.632 14.976 1.00 91.56 81 ARG A O 1
ATOM 649 N N . LYS A 1 82 ? 1.383 5.386 17.168 1.00 92.81 82 LYS A N 1
ATOM 650 C CA . LYS A 1 82 ? 0.212 6.169 17.603 1.00 92.81 82 LYS A CA 1
ATOM 651 C C . LYS A 1 82 ? 0.246 7.603 17.059 1.00 92.81 82 LYS A C 1
ATOM 653 O O . LYS A 1 82 ? -0.771 8.091 16.574 1.00 92.81 82 LYS A O 1
ATOM 658 N N . ILE A 1 83 ? 1.406 8.261 17.104 1.00 96.56 83 ILE A N 1
ATOM 659 C CA . ILE A 1 83 ? 1.587 9.619 16.564 1.00 96.56 83 ILE A CA 1
ATOM 660 C C . ILE A 1 83 ? 1.348 9.632 15.048 1.00 96.56 83 ILE A C 1
ATOM 662 O O . ILE A 1 83 ? 0.596 10.470 14.549 1.00 96.56 83 ILE A O 1
ATOM 666 N N . MET A 1 84 ? 1.935 8.681 14.320 1.00 96.69 84 MET A N 1
ATOM 667 C CA . MET A 1 84 ? 1.781 8.549 12.869 1.00 96.69 84 MET A CA 1
ATOM 668 C C . MET A 1 84 ? 0.318 8.304 12.462 1.00 96.69 84 MET A C 1
ATOM 670 O O . MET A 1 84 ? -0.185 8.982 11.565 1.00 96.69 84 MET A O 1
ATOM 674 N N . LEU A 1 85 ? -0.394 7.411 13.157 1.00 97.06 85 LEU A N 1
ATOM 675 C CA . LEU A 1 85 ? -1.809 7.115 12.897 1.00 97.06 85 LEU A CA 1
ATOM 676 C C . LEU A 1 85 ? -2.709 8.333 13.141 1.00 97.06 85 LEU A C 1
ATOM 678 O O . LEU A 1 85 ? -3.531 8.673 12.288 1.00 97.06 85 LEU A O 1
ATOM 682 N N . ALA A 1 86 ? -2.498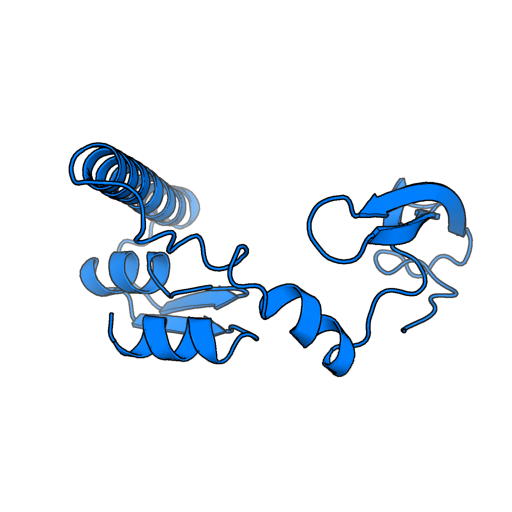 9.054 14.246 1.00 96.94 86 ALA A N 1
ATOM 683 C CA . ALA A 1 86 ? -3.202 10.306 14.513 1.00 96.94 86 ALA A CA 1
ATOM 684 C C . ALA A 1 86 ? -2.920 11.367 13.431 1.00 96.94 86 ALA A C 1
ATOM 686 O O . ALA A 1 86 ? -3.823 12.109 13.032 1.00 96.94 86 ALA A O 1
ATOM 687 N N . GLY A 1 87 ? -1.687 11.416 12.917 1.00 98.00 87 GLY A N 1
ATOM 688 C CA . GLY A 1 87 ? -1.306 12.251 11.779 1.00 98.00 87 GLY A CA 1
ATOM 689 C C . GLY A 1 87 ? -2.088 11.909 10.508 1.00 98.00 87 GLY A C 1
ATOM 690 O O . GLY A 1 87 ? -2.671 12.807 9.898 1.00 98.00 87 GLY A O 1
ATOM 691 N N . LYS A 1 88 ? -2.179 10.620 10.150 1.00 97.56 88 LYS A N 1
ATOM 692 C CA . LYS A 1 88 ? -2.975 10.144 9.003 1.00 97.56 88 LYS A CA 1
ATOM 693 C C . LYS A 1 88 ? -4.458 10.488 9.155 1.00 97.56 88 LYS A C 1
ATOM 695 O O . LYS A 1 88 ? -5.051 11.048 8.237 1.00 97.56 88 LYS A O 1
ATOM 700 N N . ARG A 1 89 ? -5.047 10.261 10.334 1.00 97.69 89 ARG A N 1
ATOM 701 C CA . ARG A 1 89 ? -6.438 10.656 10.618 1.00 97.69 89 ARG A CA 1
ATOM 702 C C . ARG A 1 89 ? -6.650 12.160 10.444 1.00 97.69 89 ARG A C 1
ATOM 704 O O . ARG A 1 89 ? -7.637 12.589 9.846 1.00 97.69 89 ARG A O 1
ATOM 711 N N . ARG A 1 90 ? -5.715 12.982 10.935 1.00 97.81 90 ARG A N 1
ATOM 712 C CA . ARG A 1 90 ? -5.770 14.441 10.762 1.00 97.81 90 ARG A CA 1
ATOM 713 C C . ARG A 1 90 ? -5.665 14.843 9.294 1.00 97.81 90 ARG A C 1
ATOM 715 O O . ARG A 1 90 ? -6.330 15.799 8.903 1.00 97.81 90 ARG A O 1
ATOM 722 N N . LEU A 1 91 ? -4.854 14.148 8.498 1.00 97.94 91 LEU A N 1
ATOM 723 C CA . LEU A 1 91 ? -4.765 14.380 7.059 1.00 97.94 91 LEU A CA 1
ATOM 724 C C . LEU A 1 91 ? -6.115 14.123 6.381 1.00 97.94 91 LEU A C 1
ATOM 726 O O . LEU A 1 91 ? -6.596 15.008 5.683 1.00 97.94 91 LEU A O 1
ATOM 730 N N . VAL A 1 92 ? -6.771 12.993 6.670 1.00 97.69 92 VAL A N 1
ATOM 731 C CA . VAL A 1 92 ? -8.117 12.694 6.142 1.00 97.69 92 VAL A CA 1
ATOM 732 C C . VAL A 1 92 ? -9.097 13.816 6.481 1.00 97.69 92 VAL A C 1
ATOM 734 O O . VAL A 1 92 ? -9.743 14.354 5.581 1.00 97.69 92 VAL A O 1
ATOM 737 N N . PHE A 1 93 ? -9.156 14.237 7.748 1.00 96.94 93 PHE A N 1
ATOM 738 C CA . PHE A 1 93 ? -10.021 15.345 8.166 1.00 96.94 93 PHE A CA 1
ATOM 739 C C . PHE A 1 93 ? -9.698 16.651 7.427 1.00 96.94 93 PHE A C 1
ATOM 741 O O . PHE A 1 93 ? -10.605 17.338 6.973 1.00 96.94 93 PHE A O 1
ATOM 748 N N . ARG A 1 94 ? -8.418 17.012 7.288 1.00 98.06 94 ARG A N 1
ATOM 749 C CA . ARG A 1 94 ? -8.014 18.267 6.632 1.00 98.06 94 ARG A CA 1
ATOM 750 C C . ARG A 1 94 ? -8.317 18.281 5.138 1.00 98.06 94 ARG A C 1
ATOM 752 O O . ARG A 1 94 ? -8.658 19.337 4.622 1.00 98.06 94 ARG A O 1
ATOM 759 N N . THR A 1 95 ? -8.165 17.147 4.464 1.00 97.56 95 THR A N 1
ATOM 760 C CA . THR A 1 95 ? -8.372 17.041 3.016 1.00 97.56 95 THR A CA 1
ATOM 761 C C . THR A 1 95 ? -9.853 16.962 2.658 1.00 97.56 95 THR A C 1
ATOM 763 O O . THR A 1 95 ? -10.262 17.492 1.633 1.00 97.56 95 THR A O 1
ATOM 766 N N . THR A 1 96 ? -10.666 16.318 3.498 1.00 96.50 96 THR A N 1
ATOM 767 C CA . THR A 1 96 ? -12.083 16.050 3.193 1.00 96.50 96 THR A CA 1
ATOM 768 C C . THR A 1 96 ? -13.062 16.947 3.953 1.00 96.50 96 THR A C 1
ATOM 770 O O . THR A 1 96 ? -14.214 17.072 3.556 1.00 96.50 96 THR A O 1
ATOM 773 N N . GLY A 1 97 ? -12.649 17.527 5.084 1.00 96.81 97 GLY A N 1
ATOM 774 C CA . GLY A 1 97 ? -13.536 18.179 6.055 1.00 96.81 97 GLY A CA 1
ATOM 775 C C . GLY A 1 97 ? -14.393 17.207 6.880 1.00 96.81 97 GLY A C 1
ATOM 776 O O . GLY A 1 97 ? -15.113 17.634 7.785 1.00 96.81 97 GLY A O 1
ATOM 777 N N . MET A 1 98 ? -14.320 15.902 6.607 1.00 96.19 98 MET A N 1
ATOM 778 C CA . MET A 1 98 ? -15.177 14.886 7.211 1.00 96.19 98 MET A CA 1
ATOM 779 C C . MET A 1 98 ? -14.595 14.382 8.530 1.00 96.19 98 MET A C 1
ATOM 781 O O . MET A 1 98 ? -13.403 14.091 8.638 1.00 96.19 98 MET A O 1
ATOM 785 N N . LYS A 1 99 ? -15.451 14.256 9.548 1.00 93.50 99 LYS A N 1
ATOM 786 C CA . LYS A 1 99 ? -15.086 13.686 10.859 1.00 93.50 99 LYS A CA 1
ATOM 787 C C . LYS A 1 99 ? -15.480 12.216 11.002 1.00 93.50 99 LYS A C 1
ATOM 789 O O . LYS A 1 99 ? -14.906 11.536 11.844 1.00 93.50 99 LYS A O 1
ATOM 794 N N . SER A 1 100 ? -16.408 11.752 10.173 1.00 96.19 100 SER A N 1
ATOM 795 C CA . SER A 1 100 ? -16.876 10.373 10.052 1.00 96.19 100 SER A CA 1
ATOM 796 C C . SER A 1 100 ? -17.340 10.125 8.615 1.00 96.19 100 SER A C 1
ATOM 798 O O . SER A 1 100 ? -17.507 11.064 7.831 1.00 96.19 100 SER A O 1
ATOM 800 N N . GLY A 1 101 ? -17.542 8.861 8.261 1.00 96.19 101 GLY A N 1
ATOM 801 C CA . GLY A 1 101 ? -17.941 8.453 6.922 1.00 96.19 101 GLY A CA 1
ATOM 802 C C . GLY A 1 101 ? -17.505 7.027 6.636 1.00 96.19 101 GLY A C 1
ATOM 803 O O . GLY A 1 101 ? -17.227 6.266 7.561 1.00 96.19 101 GLY A O 1
ATOM 804 N N . ARG A 1 102 ? -17.425 6.688 5.348 1.00 97.94 102 ARG A N 1
ATOM 805 C CA . ARG A 1 102 ? -16.893 5.406 4.876 1.00 97.94 102 ARG A CA 1
ATOM 806 C C . ARG A 1 102 ? -15.460 5.582 4.391 1.00 97.94 102 ARG A C 1
ATOM 808 O O . ARG A 1 102 ? -15.197 6.504 3.622 1.00 97.94 102 ARG A O 1
ATOM 815 N N . LEU A 1 103 ? -14.559 4.707 4.823 1.00 97.94 103 LEU A N 1
ATOM 816 C CA . LEU A 1 103 ? -13.146 4.707 4.454 1.00 97.94 103 LEU A CA 1
ATOM 817 C C . LEU A 1 103 ? -12.750 3.343 3.889 1.00 97.94 103 LEU A C 1
ATOM 819 O O . LEU A 1 103 ? -13.016 2.314 4.504 1.00 97.94 103 LEU A O 1
ATOM 823 N N . LEU A 1 104 ? -12.091 3.358 2.732 1.00 97.69 104 LEU A N 1
ATOM 824 C CA . LEU A 1 104 ? -11.449 2.197 2.124 1.00 97.69 104 LEU A CA 1
ATOM 825 C C . LEU A 1 104 ? -9.931 2.396 2.177 1.00 97.69 104 LEU A C 1
ATOM 827 O O . LEU A 1 104 ? -9.444 3.427 1.717 1.00 97.69 104 LEU A O 1
ATOM 831 N N . ASP A 1 105 ? -9.209 1.422 2.721 1.00 96.75 105 ASP A N 1
ATOM 832 C CA . ASP A 1 105 ? -7.744 1.390 2.755 1.00 96.75 105 ASP A CA 1
ATOM 833 C C . ASP A 1 105 ? -7.241 0.227 1.887 1.00 96.75 105 ASP A C 1
ATOM 835 O O . ASP A 1 105 ? -7.573 -0.930 2.151 1.00 96.75 105 ASP A O 1
ATOM 839 N N . ILE A 1 106 ? -6.495 0.529 0.822 1.00 95.94 106 ILE A N 1
ATOM 840 C CA . ILE A 1 106 ? -5.956 -0.464 -0.121 1.00 95.94 106 ILE A CA 1
ATOM 841 C C . ILE A 1 106 ? -4.481 -0.682 0.216 1.00 95.94 106 ILE A C 1
ATOM 843 O O . ILE A 1 106 ? -3.713 0.276 0.244 1.00 95.94 106 ILE A O 1
ATOM 847 N N . GLY A 1 107 ? -4.087 -1.931 0.464 1.00 90.94 107 GLY A N 1
ATOM 848 C CA . GLY A 1 107 ? -2.805 -2.251 1.094 1.00 90.94 107 GLY A CA 1
ATOM 849 C C . GLY A 1 107 ? -2.832 -1.930 2.588 1.00 90.94 107 GLY A C 1
ATOM 850 O O . GLY A 1 107 ? -1.915 -1.295 3.112 1.00 90.94 107 GLY A O 1
ATOM 851 N N . SER A 1 108 ? -3.918 -2.305 3.274 1.00 93.06 108 SER A N 1
ATOM 852 C CA . SER A 1 108 ? -4.158 -1.913 4.670 1.00 93.06 108 SER A CA 1
ATOM 853 C C . SER A 1 108 ? -3.205 -2.561 5.683 1.00 93.06 108 SER A C 1
ATOM 855 O O . SER A 1 108 ? -3.229 -2.209 6.871 1.00 93.06 108 SER A O 1
ATOM 857 N N . GLY A 1 109 ? -2.377 -3.517 5.251 1.00 89.88 109 GLY A N 1
ATOM 858 C CA . GLY A 1 109 ? -1.436 -4.236 6.096 1.00 89.88 109 GLY A CA 1
ATOM 859 C C . GLY A 1 109 ? -2.140 -4.873 7.292 1.00 89.88 109 GLY A C 1
ATOM 860 O O . GLY A 1 109 ? -3.244 -5.402 7.182 1.00 89.88 109 GLY A O 1
ATOM 861 N N . SER A 1 110 ? -1.527 -4.779 8.474 1.00 89.69 110 SER A N 1
ATOM 862 C CA . SER A 1 110 ? -2.084 -5.334 9.715 1.00 89.69 110 SER A CA 1
ATOM 863 C C . SER A 1 110 ? -3.290 -4.571 10.283 1.00 89.69 110 SER A C 1
ATOM 865 O O . SER A 1 110 ? -3.716 -4.869 11.393 1.00 89.69 110 SER A O 1
ATOM 867 N N . GLY A 1 111 ? -3.842 -3.576 9.576 1.00 93.94 111 GLY A N 1
ATOM 868 C CA . GLY A 1 111 ? -5.113 -2.934 9.936 1.00 93.94 111 GLY A CA 1
ATOM 869 C C . GLY A 1 111 ? -5.042 -1.839 11.003 1.00 93.94 111 GLY A C 1
ATOM 870 O O . GLY A 1 111 ? -6.071 -1.326 11.441 1.00 93.94 111 GLY A O 1
ATOM 871 N N . HIS A 1 112 ? -3.849 -1.417 11.427 1.00 94.19 112 HIS A N 1
ATOM 872 C CA . HIS A 1 112 ? -3.710 -0.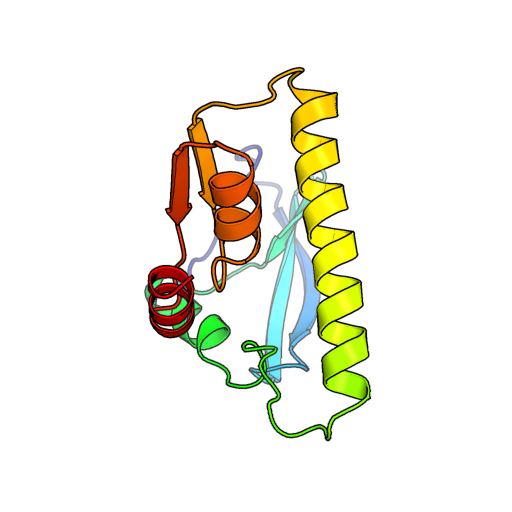399 12.476 1.00 94.19 112 HIS A CA 1
ATOM 873 C C . HIS A 1 112 ? -4.360 0.952 12.133 1.00 94.19 112 HIS A C 1
ATOM 875 O O . HIS A 1 112 ? -4.893 1.614 13.024 1.00 94.19 112 HIS A O 1
ATOM 881 N N . PHE A 1 113 ? -4.330 1.371 10.864 1.00 96.94 113 PHE A N 1
ATOM 882 C CA . PHE A 1 113 ? -4.993 2.610 10.447 1.00 96.94 113 PHE A CA 1
ATOM 883 C C . PHE A 1 113 ? -6.514 2.469 10.388 1.00 96.94 113 PHE A C 1
ATOM 885 O O . PHE A 1 113 ? -7.221 3.356 10.865 1.00 96.94 113 PHE A O 1
ATOM 892 N N . LEU A 1 114 ? -7.014 1.325 9.917 1.00 97.44 114 LEU A N 1
ATOM 893 C CA . LEU A 1 1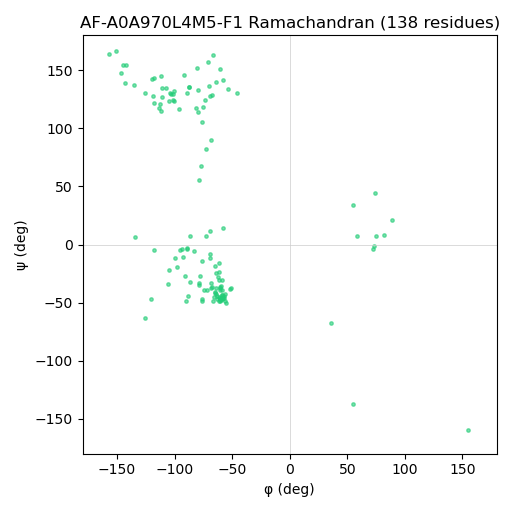14 ? -8.437 0.991 9.973 1.00 97.44 114 LEU A CA 1
ATOM 894 C C . LEU A 1 114 ? -8.962 1.031 11.413 1.00 97.44 114 LEU A C 1
ATOM 896 O O . LEU A 1 114 ? -9.987 1.660 11.658 1.00 97.44 114 LEU A O 1
ATOM 900 N N . SER A 1 115 ? -8.239 0.444 12.375 1.00 97.06 115 SER A N 1
ATOM 901 C CA . SER A 1 115 ? -8.626 0.466 13.795 1.00 97.06 115 SER A CA 1
ATOM 902 C C . SER A 1 115 ? -8.628 1.894 14.373 1.00 97.06 115 SER A C 1
ATOM 904 O O . SER A 1 115 ? -9.591 2.284 15.034 1.00 97.06 115 SER A O 1
ATOM 906 N N . GLU A 1 116 ? -7.630 2.736 14.061 1.00 97.06 116 GLU A N 1
ATOM 907 C CA . GLU A 1 116 ? -7.635 4.165 14.448 1.00 97.06 116 GLU A CA 1
ATOM 908 C C . GLU A 1 116 ? -8.870 4.901 13.900 1.00 97.06 116 GLU A C 1
ATOM 910 O O . GLU A 1 116 ? -9.528 5.643 14.631 1.00 97.06 116 GLU A O 1
ATOM 915 N N . MET A 1 117 ? -9.210 4.693 12.626 1.00 98.06 117 MET A N 1
ATOM 916 C CA . MET A 1 117 ? -10.343 5.366 11.985 1.00 98.06 117 MET A CA 1
ATOM 917 C C . MET A 1 117 ? -11.690 4.838 12.492 1.00 98.06 117 MET A C 1
ATOM 919 O O . MET A 1 117 ? -12.592 5.634 12.763 1.00 98.06 117 MET A O 1
ATOM 923 N N . LYS A 1 118 ? -11.810 3.527 12.723 1.00 97.38 118 LYS A N 1
ATOM 924 C CA . LYS A 1 118 ? -12.979 2.891 13.350 1.00 97.38 118 LYS A CA 1
ATOM 925 C C . LYS A 1 118 ? -13.239 3.461 14.743 1.00 97.38 118 LYS A C 1
ATOM 927 O O . LYS A 1 118 ? -14.353 3.886 15.035 1.00 97.38 118 LYS A O 1
ATOM 932 N N . ASN A 1 119 ? -12.196 3.572 15.569 1.00 96.19 119 ASN A N 1
ATOM 933 C CA . ASN A 1 119 ? -12.279 4.183 16.902 1.00 96.19 119 ASN A CA 1
ATOM 934 C C . ASN A 1 119 ? -12.638 5.677 16.852 1.00 96.19 119 ASN A C 1
ATOM 936 O O . ASN A 1 119 ? -13.195 6.215 17.807 1.00 96.19 119 ASN A O 1
ATOM 940 N N . ALA A 1 120 ? -12.356 6.348 15.735 1.00 96.19 120 ALA A N 1
ATOM 941 C CA . ALA A 1 120 ? -12.774 7.720 15.475 1.00 96.19 120 ALA A CA 1
ATOM 942 C C . ALA A 1 120 ? -14.185 7.841 14.860 1.00 96.19 120 ALA A C 1
ATOM 944 O O . ALA A 1 120 ? -14.581 8.945 14.487 1.00 96.19 120 ALA A O 1
ATOM 945 N N . GLY A 1 121 ? -14.945 6.746 14.755 1.00 96.75 121 GLY A N 1
ATOM 946 C CA . GLY A 1 121 ? -16.336 6.744 14.289 1.00 96.75 121 GLY A CA 1
ATOM 947 C C . GLY A 1 121 ? -16.515 6.589 12.777 1.00 96.75 121 GLY A C 1
ATOM 948 O O . GLY A 1 121 ? -17.553 6.986 12.247 1.00 96.75 121 GLY A O 1
ATOM 949 N N . TRP A 1 122 ? -15.520 6.052 12.068 1.00 98.19 122 TRP A N 1
ATOM 950 C CA . TRP A 1 122 ? -15.636 5.730 10.644 1.00 98.19 122 TRP A CA 1
ATOM 951 C C . TRP A 1 122 ? -16.111 4.290 10.424 1.00 98.19 122 TRP A C 1
ATOM 953 O O . TRP A 1 122 ? -15.734 3.382 11.161 1.00 98.19 122 TRP A O 1
ATOM 963 N N . ASP A 1 123 ? -16.895 4.082 9.367 1.00 98.19 123 ASP A N 1
ATOM 964 C CA . ASP A 1 123 ? -17.133 2.766 8.772 1.00 98.19 123 ASP A CA 1
ATOM 965 C C . ASP A 1 123 ? -15.949 2.445 7.853 1.00 98.19 123 ASP A C 1
ATOM 967 O O . ASP A 1 123 ? -15.659 3.193 6.919 1.00 98.19 123 ASP A O 1
ATOM 971 N N . VAL A 1 124 ? -15.210 1.382 8.155 1.00 98.12 124 VAL A N 1
ATOM 972 C CA . VAL A 1 124 ? -13.905 1.115 7.542 1.00 98.12 124 VAL A CA 1
ATOM 973 C C . VAL A 1 124 ? -13.903 -0.215 6.798 1.00 98.12 124 VAL A C 1
ATOM 975 O O . VAL A 1 124 ? -14.482 -1.201 7.253 1.00 98.12 124 VAL A O 1
ATOM 978 N N . ARG A 1 125 ? -13.207 -0.260 5.661 1.00 97.69 125 ARG A N 1
ATOM 979 C CA . ARG A 1 125 ? -12.923 -1.480 4.897 1.00 97.69 125 A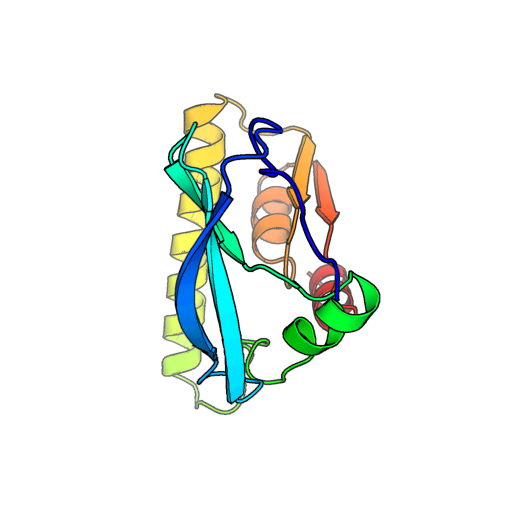RG A CA 1
ATOM 980 C C . ARG A 1 125 ? -11.460 -1.498 4.473 1.00 97.69 125 ARG A C 1
ATOM 982 O O . ARG A 1 125 ? -10.938 -0.477 4.038 1.00 97.69 125 ARG A O 1
ATOM 989 N N . GLY A 1 126 ? -10.823 -2.657 4.595 1.00 96.50 126 GLY A N 1
ATOM 990 C CA . GLY A 1 126 ? -9.454 -2.897 4.146 1.00 96.50 126 GLY A CA 1
ATOM 991 C C . GLY A 1 126 ? -9.413 -3.857 2.966 1.00 96.50 126 GLY A C 1
ATOM 992 O O . GLY A 1 126 ? -10.212 -4.792 2.913 1.00 96.50 126 GLY A O 1
ATOM 993 N N . ILE A 1 127 ? -8.478 -3.638 2.047 1.00 95.19 127 ILE A N 1
ATOM 994 C CA . ILE A 1 127 ? -8.058 -4.620 1.047 1.00 95.19 127 ILE A CA 1
ATOM 995 C C . ILE A 1 127 ? -6.581 -4.895 1.305 1.00 95.19 127 ILE A C 1
ATOM 997 O O . ILE A 1 127 ? -5.767 -3.977 1.284 1.00 95.19 127 ILE A O 1
ATOM 1001 N N . GLU A 1 128 ? -6.240 -6.151 1.559 1.00 90.62 128 GLU A N 1
ATOM 1002 C CA . GLU A 1 128 ? -4.877 -6.592 1.856 1.00 90.62 128 GLU A CA 1
ATOM 1003 C C . GLU A 1 128 ? -4.661 -7.958 1.211 1.00 90.62 128 GLU A C 1
ATOM 1005 O O . GLU A 1 128 ? -5.580 -8.772 1.260 1.00 90.62 128 GLU A O 1
ATOM 1010 N N . ILE A 1 129 ? -3.490 -8.203 0.613 1.00 87.81 129 ILE A N 1
ATOM 1011 C CA . ILE A 1 129 ? -3.163 -9.448 -0.099 1.00 87.81 129 ILE A CA 1
ATOM 1012 C C . ILE A 1 129 ? -2.614 -10.524 0.844 1.00 87.81 129 ILE A C 1
ATOM 1014 O O . ILE A 1 129 ? -2.919 -11.701 0.655 1.00 87.81 129 ILE A O 1
ATOM 1018 N N . SER A 1 130 ? -1.902 -10.132 1.904 1.00 85.00 130 SER A N 1
ATOM 1019 C CA . SER A 1 130 ? -1.320 -11.052 2.883 1.00 85.00 130 SER A CA 1
ATOM 1020 C C . SER A 1 130 ? -2.375 -11.625 3.835 1.00 85.00 130 SER A C 1
ATOM 1022 O O . SER A 1 130 ? -2.976 -10.901 4.634 1.00 85.00 130 SER A O 1
ATOM 1024 N N . ASP A 1 131 ? -2.546 -12.949 3.820 1.00 86.38 131 ASP A N 1
ATOM 1025 C CA . ASP A 1 131 ? -3.395 -13.677 4.776 1.00 86.38 131 ASP A CA 1
ATOM 1026 C C . ASP A 1 131 ? -2.994 -13.411 6.230 1.00 86.38 131 ASP A C 1
ATOM 1028 O O . ASP A 1 131 ? -3.840 -13.161 7.095 1.00 86.38 131 ASP A O 1
ATOM 1032 N N . LYS A 1 132 ? -1.685 -13.403 6.507 1.00 84.06 132 LYS A N 1
ATOM 1033 C CA . LYS A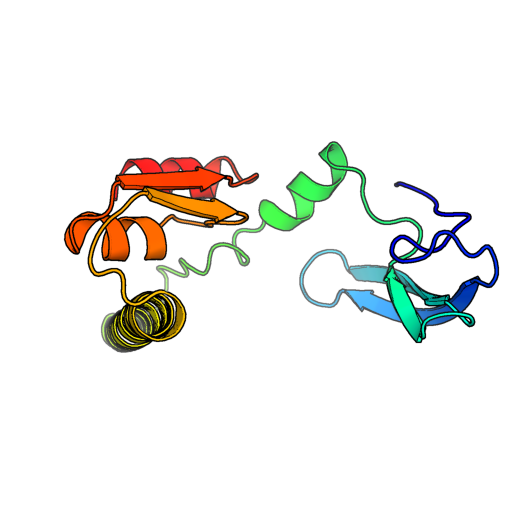 1 132 ? -1.144 -13.124 7.841 1.00 84.06 132 LYS A CA 1
ATOM 1034 C C . LYS A 1 132 ? -1.556 -11.730 8.310 1.00 84.06 132 LYS A C 1
ATOM 1036 O O . LYS A 1 132 ? -2.073 -11.595 9.421 1.00 84.06 132 LYS A O 1
ATOM 1041 N N . ALA A 1 133 ? -1.393 -10.711 7.468 1.00 86.56 133 ALA A N 1
ATOM 1042 C CA . ALA A 1 133 ? -1.776 -9.341 7.797 1.00 86.56 133 ALA A CA 1
ATOM 1043 C C . ALA A 1 133 ? -3.296 -9.191 7.996 1.00 86.56 133 ALA A C 1
ATOM 1045 O O . ALA A 1 133 ? -3.716 -8.586 8.989 1.00 86.56 133 ALA A O 1
ATOM 1046 N N . ARG A 1 134 ? -4.115 -9.825 7.139 1.00 89.44 134 ARG A N 1
ATOM 1047 C CA . ARG A 1 134 ? -5.580 -9.892 7.306 1.00 89.44 134 ARG A CA 1
ATOM 1048 C C . ARG A 1 134 ? -5.970 -10.497 8.655 1.00 89.44 134 ARG A C 1
ATOM 1050 O O . ARG A 1 134 ? -6.721 -9.874 9.401 1.00 89.44 134 ARG A O 1
ATOM 1057 N N . SER A 1 135 ? -5.379 -11.634 9.027 1.00 89.31 135 SER A N 1
ATOM 1058 C CA . SER A 1 135 ? -5.672 -12.316 10.299 1.00 89.31 135 SER A CA 1
ATOM 1059 C C . SER A 1 135 ? -5.332 -11.482 11.545 1.00 89.31 135 SER A C 1
ATOM 1061 O O . SER A 1 135 ? -5.933 -11.667 12.606 1.00 89.31 135 SER A O 1
ATOM 1063 N N . ILE A 1 136 ? -4.354 -10.571 11.440 1.00 87.81 136 ILE A N 1
ATOM 1064 C CA . ILE A 1 136 ? -4.023 -9.606 12.496 1.00 87.81 136 ILE A CA 1
ATOM 1065 C C . ILE A 1 136 ? -5.063 -8.484 12.507 1.00 87.81 136 ILE A C 1
ATOM 1067 O O . ILE A 1 136 ? -5.579 -8.155 13.573 1.00 87.81 136 ILE A O 1
ATOM 1071 N N . SER A 1 137 ? -5.400 -7.935 11.336 1.00 90.75 137 SER A N 1
ATOM 1072 C CA . SER A 1 137 ? -6.381 -6.855 11.188 1.00 90.75 137 SER A CA 1
ATOM 1073 C C . SER A 1 137 ? -7.765 -7.235 11.713 1.00 90.75 137 SER A C 1
ATOM 1075 O O . SER A 1 137 ? -8.424 -6.404 12.327 1.00 90.75 137 SER A O 1
ATOM 1077 N N . GLU A 1 138 ? -8.215 -8.470 11.495 1.00 89.56 138 GLU A N 1
ATOM 1078 C CA . GLU A 1 138 ? -9.524 -8.960 11.959 1.00 89.56 138 GLU A CA 1
ATOM 1079 C C . GLU A 1 138 ? -9.651 -9.009 13.490 1.00 89.56 138 GLU A C 1
ATOM 1081 O O . GLU A 1 138 ? -10.760 -9.055 14.021 1.00 89.56 138 GLU A O 1
ATOM 1086 N N . LYS A 1 139 ? -8.523 -8.984 14.208 1.00 86.44 139 LYS A N 1
ATOM 1087 C CA . LYS A 1 139 ? -8.468 -9.010 15.676 1.00 86.44 139 LYS A CA 1
ATOM 1088 C C . LYS A 1 139 ? -8.371 -7.610 16.306 1.00 86.44 139 LYS A C 1
ATOM 1090 O O . LYS A 1 139 ? -8.352 -7.526 17.536 1.00 86.44 139 LYS A O 1
ATOM 1095 N N . LEU A 1 140 ? -8.258 -6.543 15.504 1.00 79.88 140 LEU A N 1
ATOM 1096 C CA . LEU A 1 140 ? -8.102 -5.139 15.937 1.00 79.88 140 LEU A CA 1
ATOM 1097 C C . LEU A 1 140 ? -9.408 -4.325 15.908 1.00 79.88 140 LEU A C 1
ATOM 1099 O O . LEU A 1 140 ? -9.388 -3.234 16.530 1.00 79.88 140 LEU A O 1
#

Secondary structure (DSSP, 8-state):
-B--SS-TTT--S-EEEEEEEE-TTTT--EEEEEEETTT--EEETTBPPHHHHHHHH--TTTS---TTS-THHHHHHHHHHHHHHHHHHHHHHHHH--SSSEEEEET-TTSHHHHHHHHTT-EEEEE-S-HHHHHHHTT-

Mean predicted aligned error: 6.52 Å

pLDDT: mean 88.21, std 13.48, range [45.66, 98.31]

Radius of gyration: 19.06 Å; Cα contacts (8 Å, |Δi|>4): 189; chains: 1; bounding box: 37×34×54 Å

Nearest PDB structures (foldseek):
  4rvd-assembly1_A  TM=6.392E-01  e=4.333E-04  Streptomyces argillaceus
  5t6b-assembly4_D  TM=6.567E-01  e=6.008E-04  Actinomadura kijaniata
  4qdk-assembly2_B-2  TM=7.074E-01  e=3.030E-02  Synechocystis sp. PCC 6803 substr. Kazusa
  7pd7-assembly1_A  TM=6.110E-01  e=1.477E-02  Chondromyces crocatus
  2avn-assembly1_A  TM=6.960E-01  e=4.201E-02  Thermotoga maritima MSB8